Protein AF-A0AA96V4W9-F1 (afdb_monomer_lite)

Secondary structure (DSSP, 8-state):
--------------S----S-BHHHHHHHHHHHS-B-HHHHHHHHHHHHHHHHHHHSS-SSBS---EEETTEEE-HHHHHHHTT-SSSPBPPP------TTTHHHHHT-

Structure (mmCIF, N/CA/C/O backbone):
data_AF-A0AA96V4W9-F1
#
_entry.id   AF-A0AA96V4W9-F1
#
loop_
_atom_site.group_PDB
_atom_site.id
_atom_site.type_symbol
_atom_site.label_atom_id
_atom_site.label_alt_id
_atom_site.label_comp_id
_atom_site.label_asym_id
_atom_site.label_entity_id
_atom_site.label_seq_id
_atom_site.pdbx_PDB_ins_code
_atom_site.Cartn_x
_atom_site.Cartn_y
_atom_site.Cartn_z
_atom_site.occupancy
_atom_site.B_iso_or_equiv
_atom_site.auth_seq_id
_atom_site.auth_comp_id
_atom_site.auth_asym_id
_atom_site.auth_atom_id
_atom_site.pdbx_PDB_model_num
ATOM 1 N N . MET A 1 1 ? -44.339 0.289 22.670 1.00 44.81 1 MET A N 1
ATOM 2 C CA . MET A 1 1 ? -43.269 -0.710 22.492 1.00 44.81 1 MET A CA 1
ATOM 3 C C . MET A 1 1 ? -43.167 -0.957 20.997 1.00 44.81 1 MET A C 1
ATOM 5 O O . MET A 1 1 ? -43.937 -1.729 20.448 1.00 44.81 1 MET A O 1
ATOM 9 N N . SER A 1 2 ? -42.349 -0.156 20.329 1.00 33.12 2 SER A N 1
ATOM 10 C CA . SER A 1 2 ? -42.056 -0.257 18.898 1.00 33.12 2 SER A CA 1
ATOM 11 C C . SER A 1 2 ? -40.769 0.532 18.694 1.00 33.12 2 SER A C 1
ATOM 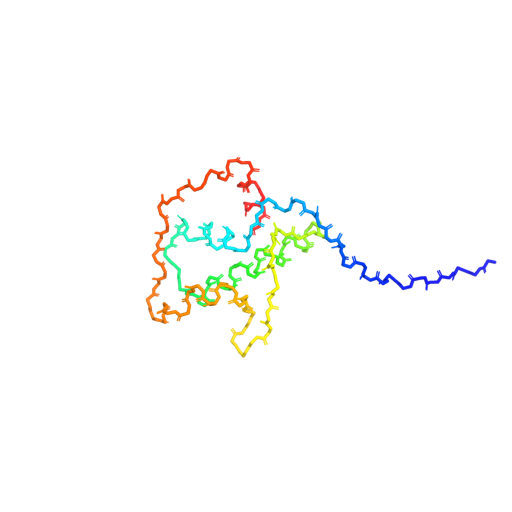13 O O . SER A 1 2 ? -40.780 1.763 18.704 1.00 33.12 2 SER A O 1
ATOM 15 N N . GLU A 1 3 ? -39.658 -0.196 18.684 1.00 33.56 3 GLU A N 1
ATOM 16 C CA . GLU A 1 3 ? -38.309 0.334 18.522 1.00 33.56 3 GLU A CA 1
ATOM 17 C C . GLU A 1 3 ? -38.114 0.833 17.088 1.00 33.56 3 GLU A C 1
ATOM 19 O O . GLU A 1 3 ? -38.431 0.147 16.117 1.00 33.56 3 GLU A O 1
ATOM 24 N N . ASN A 1 4 ? -37.596 2.056 16.978 1.00 30.22 4 ASN A N 1
ATOM 25 C CA . ASN A 1 4 ? -37.120 2.635 15.733 1.00 30.22 4 ASN A CA 1
ATOM 26 C C . ASN A 1 4 ? -35.791 1.971 15.366 1.00 30.22 4 ASN A C 1
ATOM 28 O O . ASN A 1 4 ? -34.798 2.125 16.076 1.00 30.22 4 ASN A O 1
ATOM 32 N N . ILE A 1 5 ? -35.762 1.265 14.238 1.00 35.38 5 ILE A N 1
ATOM 33 C CA . ILE A 1 5 ? -34.521 0.791 13.626 1.00 35.38 5 ILE A CA 1
ATOM 34 C C . ILE A 1 5 ? -33.853 2.005 12.976 1.00 35.38 5 ILE A C 1
ATOM 36 O O . ILE A 1 5 ? -34.168 2.389 11.849 1.00 35.38 5 ILE A O 1
ATOM 40 N N . GLN A 1 6 ? -32.940 2.634 13.712 1.00 39.41 6 GLN A N 1
ATOM 41 C CA . GLN A 1 6 ? -32.016 3.611 13.156 1.00 39.41 6 GLN A CA 1
ATOM 42 C C . GLN A 1 6 ? -30.980 2.830 12.335 1.00 39.41 6 GLN A C 1
ATOM 44 O O . GLN A 1 6 ? -30.071 2.211 12.885 1.00 39.41 6 GLN A O 1
ATOM 49 N N . LEU A 1 7 ? -31.136 2.825 11.010 1.00 37.72 7 LEU A N 1
ATOM 50 C CA . LEU A 1 7 ? -30.074 2.420 10.091 1.00 37.72 7 LEU A CA 1
ATOM 51 C C . LEU A 1 7 ? -28.834 3.254 10.427 1.00 37.72 7 LEU A C 1
ATOM 53 O O . LEU A 1 7 ? -28.892 4.485 10.384 1.00 37.72 7 LEU A O 1
ATOM 57 N N . ALA A 1 8 ? -27.747 2.582 10.805 1.00 38.41 8 ALA A N 1
ATOM 58 C CA . ALA A 1 8 ? -26.454 3.195 11.047 1.00 38.41 8 ALA A CA 1
ATOM 59 C C . ALA A 1 8 ? -25.998 3.896 9.761 1.00 38.41 8 ALA A C 1
ATOM 61 O O . ALA A 1 8 ? -25.429 3.289 8.855 1.00 38.41 8 ALA A O 1
ATOM 62 N N . SER A 1 9 ? -26.286 5.192 9.666 1.00 38.59 9 SER A N 1
ATOM 63 C CA . SER A 1 9 ? -25.584 6.086 8.769 1.00 38.59 9 SER A CA 1
ATOM 64 C C . SER A 1 9 ? -24.126 6.049 9.202 1.00 38.59 9 SER A C 1
ATOM 66 O O . SER A 1 9 ? -23.770 6.543 10.272 1.00 38.59 9 SER A O 1
ATOM 68 N N . GLY A 1 10 ? -23.299 5.383 8.395 1.00 39.84 10 GLY A N 1
ATOM 69 C CA . GLY A 1 10 ? -21.853 5.365 8.541 1.00 39.84 10 GLY A CA 1
ATOM 70 C C . GLY A 1 10 ? -21.344 6.797 8.594 1.00 39.84 10 GLY A C 1
ATOM 71 O O . GLY A 1 10 ? -21.136 7.443 7.568 1.00 39.84 10 GLY A O 1
ATOM 72 N N . LYS A 1 11 ? -21.171 7.311 9.810 1.00 37.62 11 LYS A N 1
ATOM 73 C CA . LYS A 1 11 ? -20.337 8.472 10.059 1.00 37.62 11 LYS A CA 1
ATOM 74 C C . LYS A 1 11 ? -18.915 8.010 9.780 1.00 37.62 11 LYS A C 1
ATOM 76 O O . LYS A 1 11 ? -18.276 7.421 10.643 1.00 37.62 11 LYS A O 1
ATOM 81 N N . MET A 1 12 ? -18.442 8.278 8.565 1.00 36.75 12 MET A N 1
ATOM 82 C CA . MET A 1 12 ? -17.015 8.464 8.319 1.00 36.75 12 MET A CA 1
ATOM 83 C C . MET A 1 12 ? -16.506 9.408 9.416 1.00 36.75 12 MET A C 1
ATOM 85 O O . MET A 1 12 ? -17.061 10.508 9.535 1.00 36.75 12 MET A O 1
ATOM 89 N N . PRO A 1 13 ? -15.551 8.995 10.266 1.00 40.75 13 PRO A N 1
ATOM 90 C CA . PRO A 1 13 ? -15.056 9.867 11.313 1.00 40.75 13 PRO A CA 1
ATOM 91 C C . PRO A 1 13 ? -14.491 11.132 10.664 1.00 40.75 13 PRO A C 1
ATOM 93 O O . PRO A 1 13 ? -13.529 11.092 9.899 1.00 40.75 13 PRO A O 1
ATOM 96 N N . SER A 1 14 ? -15.155 12.255 10.929 1.00 43.88 14 SER A N 1
ATOM 97 C CA . SER A 1 14 ? -14.737 13.574 10.483 1.00 43.88 14 SER A CA 1
ATOM 98 C C . SER A 1 14 ? -13.461 13.972 11.223 1.00 43.88 14 SER A C 1
ATOM 100 O O . SER A 1 14 ? -13.483 14.124 12.440 1.00 43.88 14 SER A O 1
ATOM 102 N N . GLU A 1 15 ? -12.396 14.107 10.435 1.00 54.41 15 GLU A N 1
ATOM 103 C CA . GLU A 1 15 ? -11.258 15.032 10.522 1.00 54.41 15 GLU A CA 1
ATOM 104 C C . GLU A 1 15 ? -10.558 15.236 11.883 1.00 54.41 15 GLU A C 1
ATOM 106 O O . GLU A 1 15 ? -11.123 15.737 12.848 1.00 54.41 15 GLU A O 1
ATOM 111 N N . SER A 1 16 ? -9.247 14.945 11.881 1.00 50.38 16 SER A N 1
ATOM 112 C CA . SER A 1 16 ? -8.248 15.044 12.967 1.00 50.38 16 SER A CA 1
ATOM 113 C C . SER A 1 16 ? -8.074 13.835 13.901 1.00 50.38 16 SER A C 1
ATOM 115 O O . SER A 1 16 ? -7.611 13.962 15.030 1.00 50.38 16 SER A O 1
ATOM 117 N N . GLY A 1 17 ? -8.301 12.618 13.400 1.00 50.84 17 GLY A N 1
ATOM 118 C CA . GLY A 1 17 ? -7.599 11.458 13.955 1.00 50.84 17 GLY A CA 1
ATOM 119 C C . GLY A 1 17 ? -6.090 11.620 13.733 1.00 50.84 17 GLY A C 1
ATOM 120 O O . GLY A 1 17 ? -5.640 11.761 12.592 1.00 50.84 17 GLY A O 1
ATOM 121 N N . ASN A 1 18 ? -5.288 11.626 14.796 1.00 62.25 18 ASN A N 1
ATOM 122 C CA . ASN A 1 18 ? -3.836 11.493 14.681 1.00 62.25 18 ASN A CA 1
ATOM 123 C C . ASN A 1 18 ? -3.513 10.068 14.221 1.00 62.25 18 ASN A C 1
ATOM 125 O O . ASN A 1 18 ? -3.137 9.224 15.027 1.00 62.25 18 ASN A O 1
ATOM 129 N N . PHE A 1 19 ? -3.689 9.763 12.935 1.00 68.31 19 PHE A N 1
ATOM 130 C CA . PHE A 1 19 ? -3.168 8.499 12.430 1.00 68.31 19 PHE A CA 1
ATOM 131 C C . PHE A 1 19 ? -1.646 8.582 12.441 1.00 68.31 19 PHE A C 1
ATOM 133 O O . PHE A 1 19 ? -1.059 9.530 11.904 1.00 68.31 19 PHE A O 1
ATOM 140 N N . GLN A 1 20 ? -1.049 7.568 13.045 1.00 80.56 20 GLN A N 1
ATOM 141 C CA . GLN A 1 20 ? 0.387 7.435 13.216 1.00 80.56 20 GLN A CA 1
ATOM 142 C C . GLN A 1 20 ? 1.096 7.043 11.911 1.00 80.56 20 GLN A C 1
ATOM 144 O O . GLN A 1 20 ? 2.266 7.372 11.740 1.00 80.56 20 GLN A O 1
ATOM 149 N N . PHE A 1 21 ? 0.381 6.399 10.982 1.00 88.00 21 PHE A N 1
ATOM 150 C CA . PHE A 1 21 ? 0.939 5.867 9.738 1.00 88.00 21 PHE A CA 1
ATOM 151 C C . PHE A 1 21 ? 0.209 6.378 8.505 1.00 88.00 21 PHE A C 1
ATOM 153 O O . PHE A 1 21 ? -1.002 6.616 8.517 1.00 88.00 21 PHE A O 1
ATOM 160 N N . ASP A 1 22 ? 0.957 6.495 7.418 1.00 93.81 22 ASP A N 1
ATOM 161 C CA . ASP A 1 22 ? 0.460 6.728 6.074 1.00 93.81 22 ASP A CA 1
ATOM 162 C C . ASP A 1 22 ? 0.523 5.447 5.228 1.00 93.81 22 ASP A C 1
ATOM 164 O O . ASP A 1 22 ? 1.346 4.567 5.477 1.00 93.81 22 ASP A O 1
ATOM 168 N N . ILE A 1 23 ? -0.298 5.343 4.181 1.00 96.06 23 ILE A N 1
ATOM 169 C CA . ILE A 1 23 ? -0.239 4.221 3.233 1.00 96.06 23 ILE A CA 1
ATOM 170 C C . ILE A 1 23 ? 1.166 3.988 2.646 1.00 96.06 23 ILE A C 1
ATOM 172 O O . ILE A 1 23 ? 1.545 2.855 2.340 1.00 96.06 23 ILE A O 1
ATOM 176 N N . LEU A 1 24 ? 1.976 5.044 2.511 1.00 95.44 24 LEU A N 1
ATOM 177 C CA . LEU A 1 24 ? 3.367 4.918 2.087 1.00 95.44 24 LEU A CA 1
ATOM 178 C C . LEU A 1 24 ? 4.263 4.285 3.154 1.00 95.44 24 LEU A C 1
ATOM 180 O O . LEU A 1 24 ? 5.210 3.606 2.778 1.00 95.44 24 LEU A O 1
ATOM 184 N N . ASP A 1 25 ? 3.963 4.446 4.442 1.00 94.12 25 ASP A N 1
ATOM 185 C CA . ASP A 1 25 ? 4.692 3.760 5.512 1.00 94.12 25 ASP A CA 1
ATOM 186 C C . ASP A 1 25 ? 4.395 2.257 5.497 1.00 94.12 25 ASP A C 1
ATOM 188 O O . ASP A 1 25 ? 5.310 1.453 5.652 1.00 94.12 25 ASP A O 1
ATOM 192 N N . VAL A 1 26 ? 3.148 1.869 5.203 1.00 94.25 26 VAL A N 1
ATOM 193 C CA . VAL A 1 26 ? 2.776 0.459 4.981 1.00 94.25 26 VAL A CA 1
ATOM 194 C C . VAL A 1 26 ? 3.546 -0.119 3.789 1.00 94.25 26 VAL A C 1
ATOM 196 O O . VAL A 1 26 ? 4.080 -1.226 3.852 1.00 94.25 26 VAL A O 1
ATOM 199 N N . ALA A 1 27 ? 3.639 0.635 2.691 1.00 95.94 27 ALA A N 1
ATOM 200 C CA . ALA A 1 27 ? 4.420 0.230 1.525 1.00 95.94 27 ALA A CA 1
AT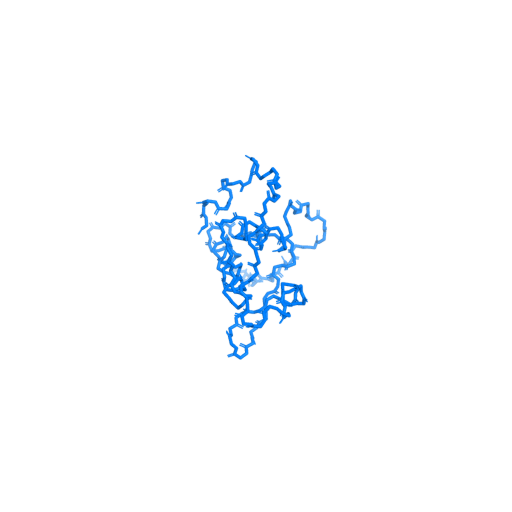OM 201 C C . ALA A 1 27 ? 5.921 0.107 1.847 1.00 95.94 27 ALA A C 1
ATOM 203 O O . ALA A 1 27 ? 6.556 -0.877 1.460 1.00 95.94 27 ALA A O 1
ATOM 204 N N . ASP A 1 28 ? 6.478 1.076 2.575 1.00 94.12 28 ASP A N 1
ATOM 205 C CA . ASP A 1 28 ? 7.875 1.070 3.003 1.00 94.12 28 ASP A CA 1
ATOM 206 C C . ASP A 1 28 ? 8.161 -0.120 3.941 1.00 94.12 28 ASP A C 1
ATOM 208 O O . ASP A 1 28 ? 9.229 -0.725 3.844 1.00 94.12 28 ASP A O 1
ATOM 212 N N . TRP A 1 29 ? 7.217 -0.517 4.805 1.00 92.81 29 TRP A N 1
ATOM 213 C CA . TRP A 1 29 ? 7.357 -1.693 5.673 1.00 92.81 29 TRP A CA 1
ATOM 214 C C . TRP A 1 29 ? 7.580 -2.975 4.860 1.00 92.81 29 TRP A C 1
ATOM 216 O O . TRP A 1 29 ? 8.555 -3.690 5.092 1.00 92.81 29 TRP A O 1
ATOM 226 N N . PHE A 1 30 ? 6.758 -3.226 3.835 1.00 94.00 30 PHE A N 1
ATOM 227 C CA . PHE A 1 30 ? 6.944 -4.382 2.948 1.00 94.00 30 PHE A CA 1
ATOM 228 C C . PHE A 1 30 ? 8.261 -4.307 2.164 1.00 94.00 30 PHE A C 1
ATOM 230 O O . PHE A 1 30 ? 8.969 -5.309 2.035 1.00 94.00 30 PHE A O 1
ATOM 237 N N . LEU A 1 31 ? 8.611 -3.121 1.660 1.00 94.38 31 LEU A N 1
ATOM 238 C CA . LEU A 1 31 ? 9.847 -2.908 0.906 1.00 94.38 31 LEU A CA 1
ATOM 239 C C . LEU A 1 31 ? 11.105 -3.017 1.770 1.00 94.38 31 LEU A C 1
ATOM 241 O O . LEU A 1 31 ? 12.165 -3.300 1.230 1.00 94.38 31 LEU A O 1
ATOM 245 N N . ASN A 1 32 ? 11.021 -2.840 3.088 1.00 92.38 32 ASN A N 1
ATOM 246 C CA . ASN A 1 32 ? 12.138 -3.110 3.994 1.00 92.38 32 ASN A CA 1
ATOM 247 C C . ASN A 1 32 ? 12.431 -4.613 4.131 1.00 92.38 32 ASN A C 1
ATOM 249 O O . ASN A 1 32 ? 13.557 -4.990 4.453 1.00 92.38 32 ASN A O 1
ATOM 253 N N . LYS A 1 33 ? 11.452 -5.492 3.873 1.00 90.19 33 LYS A N 1
ATOM 254 C CA . LYS A 1 33 ? 11.637 -6.947 4.005 1.00 90.19 33 LYS A CA 1
ATOM 255 C C . LYS A 1 33 ? 12.291 -7.565 2.763 1.00 90.19 33 LYS A C 1
ATOM 257 O O . LYS A 1 33 ? 13.122 -8.458 2.902 1.00 90.19 33 LYS A O 1
ATOM 262 N N . CYS A 1 34 ? 11.936 -7.114 1.555 1.00 92.00 34 CYS A N 1
ATOM 263 C CA . CYS A 1 34 ? 12.553 -7.574 0.302 1.00 92.00 34 CYS A CA 1
ATOM 264 C C . CYS A 1 34 ? 12.207 -6.660 -0.895 1.00 92.00 34 CYS A C 1
ATOM 266 O O . CYS 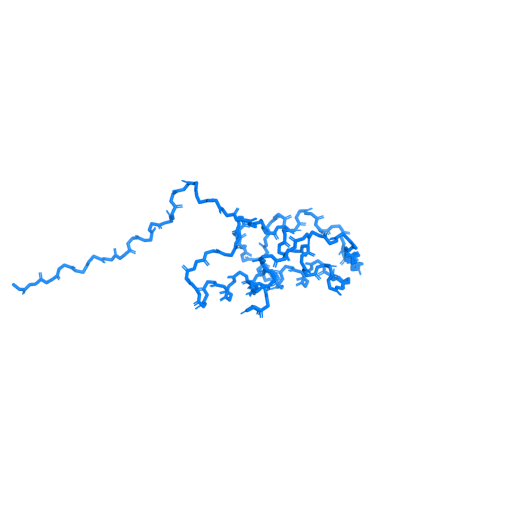A 1 34 ? 11.271 -5.863 -0.805 1.00 92.00 34 CYS A O 1
ATOM 268 N N . PRO A 1 35 ? 12.896 -6.794 -2.047 1.00 95.81 35 PRO A N 1
ATOM 269 C CA . PRO A 1 35 ? 12.479 -6.148 -3.291 1.00 95.81 35 PRO A CA 1
ATOM 270 C C . PRO A 1 35 ? 11.139 -6.700 -3.809 1.00 95.81 35 PRO A C 1
ATOM 272 O O . PRO A 1 35 ? 10.970 -7.914 -3.952 1.00 95.81 35 PRO A O 1
ATOM 275 N N . ILE A 1 36 ? 10.186 -5.824 -4.148 1.00 96.12 36 ILE A N 1
ATOM 276 C CA . ILE A 1 36 ? 8.810 -6.214 -4.518 1.00 96.12 36 ILE A CA 1
ATOM 277 C C . ILE A 1 36 ? 8.375 -5.530 -5.820 1.00 96.12 36 ILE A C 1
ATOM 279 O O . ILE A 1 36 ? 8.598 -4.343 -6.031 1.00 96.12 36 ILE A O 1
ATOM 283 N N . GLN A 1 37 ? 7.701 -6.261 -6.715 1.00 95.81 37 GLN A N 1
ATOM 284 C CA . GLN A 1 37 ? 7.078 -5.666 -7.908 1.00 95.81 37 GLN A CA 1
ATOM 285 C C . GLN A 1 37 ? 5.901 -4.757 -7.534 1.00 95.81 37 GLN A C 1
ATOM 287 O O . GLN A 1 37 ? 5.063 -5.135 -6.716 1.00 95.81 37 GLN A O 1
ATOM 292 N N . HIS A 1 38 ? 5.746 -3.619 -8.214 1.00 94.31 38 HIS A N 1
ATOM 293 C CA . HIS A 1 38 ? 4.740 -2.614 -7.847 1.00 94.31 38 HIS A CA 1
ATOM 294 C C . HIS A 1 38 ? 3.294 -3.159 -7.775 1.00 94.31 38 HIS A C 1
ATOM 296 O O . HIS A 1 38 ? 2.547 -2.806 -6.866 1.00 94.31 38 HIS A O 1
ATOM 302 N N . LYS A 1 39 ? 2.895 -4.080 -8.670 1.00 95.19 39 LYS A N 1
ATOM 303 C CA . LYS A 1 39 ? 1.561 -4.721 -8.628 1.00 95.19 39 LYS A CA 1
ATOM 304 C C . LYS A 1 39 ? 1.378 -5.640 -7.419 1.00 95.19 39 LYS A C 1
ATOM 306 O O . LYS A 1 39 ? 0.265 -5.780 -6.925 1.00 95.19 39 LYS A O 1
ATOM 311 N N . ARG A 1 40 ? 2.449 -6.297 -6.960 1.00 96.06 40 ARG A N 1
ATOM 312 C CA . ARG A 1 40 ? 2.424 -7.128 -5.746 1.00 96.06 40 ARG A CA 1
ATOM 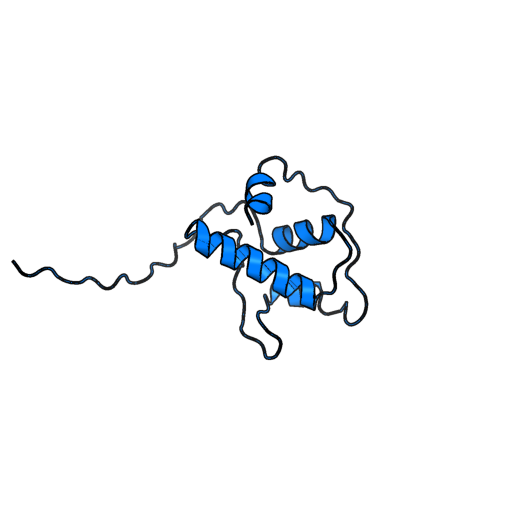313 C C . ARG A 1 40 ? 2.342 -6.249 -4.504 1.00 96.06 40 ARG A C 1
ATOM 315 O O . ARG A 1 40 ? 1.543 -6.553 -3.629 1.00 96.06 40 ARG A O 1
ATOM 322 N N . LEU A 1 41 ? 3.089 -5.143 -4.479 1.00 97.38 41 LEU A N 1
ATOM 323 C CA . LEU A 1 41 ? 3.053 -4.167 -3.388 1.00 97.38 41 LEU A CA 1
ATOM 324 C C . LEU A 1 41 ? 1.635 -3.617 -3.167 1.00 97.38 41 LEU A C 1
ATOM 326 O O . LEU A 1 41 ? 1.164 -3.602 -2.040 1.00 97.38 41 LEU A O 1
ATOM 330 N N . GLN A 1 42 ? 0.917 -3.280 -4.246 1.00 97.88 42 GLN A N 1
ATOM 331 C CA . GLN A 1 42 ? -0.493 -2.860 -4.178 1.00 97.88 42 GLN A CA 1
ATOM 332 C C . GLN A 1 42 ? -1.384 -3.874 -3.449 1.00 97.88 42 GLN A C 1
ATOM 334 O O . GLN A 1 42 ? -2.153 -3.506 -2.566 1.00 97.88 42 GLN A O 1
ATOM 339 N N . LYS A 1 43 ? -1.258 -5.161 -3.792 1.00 97.62 43 LYS A N 1
ATOM 340 C CA . LYS A 1 43 ? -2.063 -6.231 -3.184 1.00 97.62 43 LYS A CA 1
ATOM 341 C C . LYS A 1 43 ? -1.696 -6.460 -1.720 1.00 97.62 43 LYS A C 1
ATOM 343 O O . LYS A 1 43 ? -2.586 -6.676 -0.910 1.00 97.62 43 LYS A O 1
ATOM 348 N N . LEU A 1 44 ? -0.408 -6.395 -1.387 1.00 97.62 44 LEU A N 1
ATOM 349 C CA . LEU A 1 44 ? 0.069 -6.534 -0.010 1.00 97.62 44 LEU A CA 1
ATOM 350 C C . LEU A 1 44 ? -0.464 -5.409 0.883 1.00 97.62 44 LEU A C 1
ATOM 352 O O . LEU A 1 44 ? -1.054 -5.691 1.921 1.00 97.62 44 LEU A O 1
ATOM 356 N N . CYS A 1 45 ? -0.354 -4.151 0.447 1.00 97.44 45 CYS A N 1
ATOM 357 C CA . CYS A 1 45 ? -0.912 -3.022 1.191 1.00 97.44 45 CYS A CA 1
ATOM 358 C C . CYS A 1 45 ? -2.442 -3.108 1.305 1.00 97.44 45 CYS A C 1
ATOM 360 O O . CYS A 1 45 ? -2.982 -2.816 2.367 1.00 97.44 45 CYS A O 1
ATOM 362 N N . TYR A 1 46 ? -3.137 -3.547 0.248 1.00 98.06 46 TYR A N 1
ATOM 363 C CA . TYR A 1 46 ? -4.587 -3.760 0.295 1.00 98.06 46 TYR A CA 1
ATOM 364 C C . TYR A 1 46 ? -4.978 -4.792 1.354 1.00 98.06 46 TYR A C 1
ATOM 366 O O . TYR A 1 46 ? -5.881 -4.534 2.145 1.00 98.06 46 TYR A O 1
ATOM 374 N N . TYR A 1 47 ? -4.299 -5.943 1.390 1.00 97.25 47 TYR A N 1
ATOM 375 C CA . TYR A 1 47 ? -4.590 -6.969 2.387 1.00 97.25 47 TYR A CA 1
ATOM 376 C C . TYR A 1 47 ? -4.272 -6.498 3.802 1.00 97.25 47 TYR A C 1
ATOM 378 O O . TYR A 1 47 ? -5.086 -6.742 4.682 1.00 97.25 47 TYR A O 1
ATOM 386 N N . ALA A 1 48 ? -3.175 -5.765 4.011 1.00 95.94 48 ALA A N 1
ATOM 387 C CA . ALA A 1 48 ? -2.857 -5.213 5.325 1.00 95.94 48 ALA A CA 1
ATOM 388 C C . ALA A 1 48 ? -3.978 -4.290 5.846 1.00 95.94 48 ALA A C 1
ATOM 390 O O . ALA A 1 48 ? -4.460 -4.444 6.966 1.00 95.94 48 ALA A O 1
ATOM 391 N N . VAL A 1 49 ? -4.458 -3.373 5.000 1.00 95.44 49 VAL A N 1
ATOM 392 C CA . VAL A 1 49 ? -5.572 -2.475 5.340 1.00 95.44 49 VAL A CA 1
ATOM 393 C C . VAL A 1 49 ? -6.867 -3.260 5.573 1.00 95.44 49 VAL A C 1
ATOM 395 O O . VAL A 1 49 ? -7.514 -3.092 6.604 1.00 95.44 49 VAL A O 1
ATOM 398 N N . ALA A 1 50 ? -7.242 -4.145 4.645 1.00 95.88 50 ALA A N 1
ATOM 399 C CA . ALA A 1 50 ? -8.488 -4.907 4.727 1.00 95.88 50 ALA A CA 1
ATOM 400 C C . ALA A 1 50 ? -8.539 -5.817 5.962 1.00 95.88 50 ALA A C 1
ATOM 402 O O . ALA A 1 50 ? -9.585 -5.953 6.593 1.00 95.88 50 ALA A O 1
ATOM 403 N N . TRP A 1 51 ? -7.413 -6.429 6.318 1.00 95.19 51 TRP A N 1
ATOM 404 C CA . TRP A 1 51 ? -7.310 -7.320 7.465 1.00 95.19 51 TRP A CA 1
ATOM 405 C C . TRP A 1 51 ? -7.355 -6.554 8.789 1.00 95.19 51 TRP A C 1
ATOM 407 O O . TRP A 1 51 ? -8.025 -6.989 9.722 1.00 95.19 51 TRP A O 1
ATOM 417 N N . HIS A 1 52 ? -6.734 -5.373 8.855 1.00 93.62 52 HIS A N 1
ATOM 418 C CA . HIS A 1 52 ? -6.858 -4.490 10.014 1.00 93.62 52 HIS A CA 1
ATOM 419 C C . HIS A 1 52 ? -8.313 -4.051 10.235 1.00 93.62 52 HIS A C 1
ATOM 421 O O . HIS A 1 52 ? -8.815 -4.139 11.354 1.00 93.62 52 HIS A O 1
ATOM 427 N N . TYR A 1 53 ? -9.031 -3.682 9.168 1.00 92.94 53 TYR A N 1
ATOM 428 C CA . TYR A 1 53 ? -10.473 -3.433 9.249 1.00 92.94 53 TYR A CA 1
ATOM 429 C C . TYR A 1 53 ? -11.250 -4.667 9.717 1.00 92.94 53 TYR A C 1
ATOM 431 O O . TYR A 1 53 ? -12.089 -4.559 10.605 1.00 92.94 53 TYR A O 1
ATOM 439 N N . ALA A 1 54 ? -10.962 -5.847 9.162 1.00 94.44 54 ALA A N 1
ATOM 440 C CA . ALA A 1 54 ? -11.676 -7.073 9.511 1.00 94.44 54 ALA A CA 1
ATOM 441 C C . ALA A 1 54 ? -11.491 -7.485 10.983 1.00 94.44 54 ALA A C 1
ATOM 443 O O . ALA A 1 54 ? -12.414 -8.038 11.579 1.00 94.44 54 ALA A O 1
ATOM 444 N N . LEU A 1 55 ? -10.311 -7.240 11.563 1.00 92.44 55 LEU A N 1
ATOM 445 C CA . LEU A 1 55 ? -9.997 -7.624 12.940 1.00 92.44 55 LEU A CA 1
ATOM 446 C C . LEU A 1 55 ? -10.326 -6.549 13.979 1.00 92.44 55 LEU A C 1
ATOM 448 O O . LEU A 1 55 ? -10.674 -6.891 15.108 1.00 92.44 55 LEU A O 1
ATOM 452 N N . LEU A 1 56 ? -10.149 -5.272 13.634 1.00 89.94 56 LEU A N 1
ATOM 453 C CA . LEU A 1 56 ? -10.134 -4.165 14.596 1.00 89.94 56 LEU A CA 1
ATOM 454 C C . LEU A 1 56 ? -11.170 -3.078 14.294 1.00 89.94 56 LEU A C 1
ATOM 456 O O . LEU A 1 56 ? -11.242 -2.112 15.050 1.00 89.94 56 LEU A O 1
ATOM 460 N N . ASP A 1 57 ? -11.929 -3.206 13.199 1.00 91.06 57 ASP A N 1
ATOM 461 C CA . ASP A 1 57 ? -12.970 -2.266 12.747 1.00 91.06 57 ASP A CA 1
ATOM 462 C C . ASP A 1 57 ? -12.508 -0.796 12.710 1.00 91.06 57 ASP A C 1
ATOM 464 O O . ASP A 1 57 ? -13.259 0.153 12.931 1.00 91.06 57 ASP A O 1
ATOM 468 N N . THR A 1 58 ? -11.213 -0.597 12.463 1.00 89.75 58 THR A N 1
ATOM 469 C CA . THR A 1 58 ? -10.552 0.708 12.473 1.00 89.75 58 THR A CA 1
ATOM 470 C C . THR A 1 58 ? -9.556 0.804 11.320 1.00 89.75 58 THR A C 1
ATOM 472 O O . THR A 1 58 ? -9.051 -0.219 10.851 1.00 89.75 58 THR A O 1
ATOM 475 N N . PRO A 1 59 ? -9.263 2.019 10.832 1.00 90.19 59 PRO A N 1
ATOM 476 C CA . PRO A 1 59 ? -8.280 2.211 9.774 1.00 90.19 59 PRO A CA 1
ATOM 477 C C . PRO A 1 59 ? -6.851 1.978 10.281 1.00 90.19 59 PRO A C 1
ATOM 479 O O . PRO A 1 59 ? -6.481 2.447 11.357 1.00 90.19 59 PRO A O 1
ATOM 482 N N . LEU A 1 60 ? -6.032 1.304 9.471 1.00 90.94 60 LEU A N 1
ATOM 483 C CA . LEU A 1 60 ? -4.611 1.067 9.762 1.00 90.94 60 LEU A CA 1
ATOM 484 C C . LEU A 1 60 ? -3.761 2.336 9.581 1.00 90.94 60 LEU A C 1
ATOM 486 O O . LEU A 1 60 ? -2.837 2.606 10.347 1.00 90.94 60 LEU A O 1
ATOM 490 N N . CYS A 1 61 ? -4.040 3.104 8.529 1.00 92.81 61 CYS A N 1
ATOM 491 C CA . CYS A 1 61 ? -3.230 4.243 8.107 1.00 92.81 61 CYS A CA 1
ATOM 492 C C . CYS A 1 61 ? -4.085 5.312 7.415 1.00 92.81 61 CYS A C 1
ATOM 494 O O . CYS A 1 61 ? -5.219 5.055 7.022 1.00 92.81 61 CYS A O 1
ATOM 496 N N . LYS A 1 62 ? -3.530 6.513 7.218 1.00 94.75 62 LYS A N 1
ATOM 497 C CA . LYS A 1 62 ? -4.146 7.534 6.352 1.00 94.75 62 LYS A CA 1
ATOM 498 C C . LYS A 1 62 ? -4.073 7.111 4.892 1.00 94.75 62 LYS A C 1
ATOM 500 O O . LYS A 1 62 ? -3.119 6.448 4.477 1.00 94.75 62 LYS A O 1
ATOM 505 N N . ARG A 1 63 ? -4.998 7.663 4.104 1.00 95.50 63 ARG A N 1
ATOM 506 C CA . ARG A 1 63 ? -5.020 7.563 2.640 1.00 95.50 63 ARG A CA 1
ATOM 507 C C . ARG A 1 63 ? -5.080 6.113 2.159 1.00 95.50 63 ARG A C 1
ATOM 509 O O . ARG A 1 63 ? -4.382 5.719 1.221 1.00 95.50 63 ARG A O 1
ATOM 516 N N . ASP A 1 64 ? -5.864 5.309 2.863 1.00 95.50 64 ASP A N 1
ATOM 517 C CA . ASP A 1 64 ? -6.050 3.882 2.640 1.00 95.50 64 ASP A CA 1
ATOM 518 C C . ASP A 1 64 ? -7.133 3.587 1.587 1.00 95.50 64 ASP A C 1
ATOM 520 O O . ASP A 1 64 ? -7.595 2.456 1.453 1.00 95.50 64 ASP A O 1
ATOM 524 N N . GLU A 1 65 ? -7.505 4.576 0.768 1.00 97.25 65 GLU A N 1
ATOM 525 C CA . GLU A 1 65 ? -8.531 4.410 -0.252 1.00 97.25 65 GLU A CA 1
ATOM 526 C C . GLU A 1 65 ? -7.994 3.607 -1.449 1.00 97.25 65 GLU A C 1
ATOM 528 O O . GLU A 1 65 ? -7.183 4.078 -2.257 1.00 97.25 65 GLU A O 1
ATOM 533 N N . PHE A 1 66 ? -8.474 2.370 -1.593 1.00 98.12 66 PHE A N 1
ATOM 534 C CA . PHE A 1 66 ? -8.206 1.526 -2.757 1.00 98.12 66 PHE A CA 1
ATOM 535 C C . PHE A 1 66 ? -9.329 1.624 -3.790 1.00 98.12 66 PHE A C 1
ATOM 537 O O . PHE A 1 66 ? -10.515 1.577 -3.471 1.00 98.12 66 PHE A O 1
ATOM 544 N N . GLN A 1 67 ? -8.944 1.701 -5.061 1.00 98.31 67 GLN A N 1
ATOM 545 C CA . GLN A 1 67 ? -9.851 1.709 -6.204 1.00 98.31 67 GLN A CA 1
ATOM 546 C C . GLN A 1 67 ? -9.900 0.330 -6.866 1.00 98.31 67 GLN A C 1
ATOM 548 O O . GLN A 1 67 ? -8.876 -0.339 -7.008 1.00 98.31 67 GLN A O 1
ATOM 553 N N . ALA A 1 68 ? -11.081 -0.079 -7.329 1.00 97.69 68 ALA A N 1
ATOM 554 C CA . ALA A 1 68 ? -11.266 -1.320 -8.074 1.00 97.69 68 ALA A CA 1
ATOM 555 C C . ALA A 1 68 ? -10.865 -1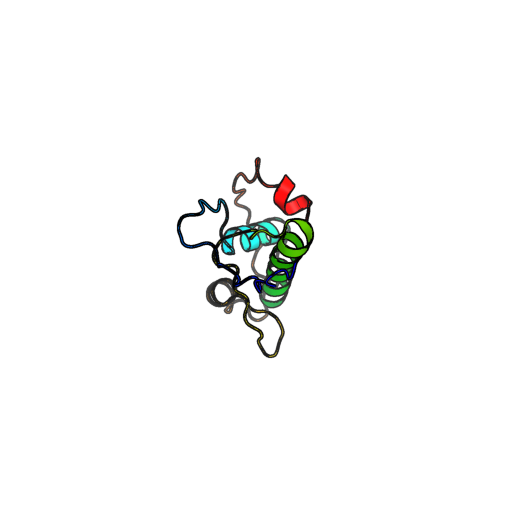.131 -9.547 1.00 97.69 68 ALA A C 1
ATOM 557 O O . ALA A 1 68 ? -11.668 -0.707 -10.376 1.00 97.69 68 ALA A O 1
ATOM 558 N N . TRP A 1 69 ? -9.603 -1.407 -9.878 1.00 97.50 69 TRP A N 1
ATOM 559 C CA . TRP A 1 69 ? -9.114 -1.363 -11.258 1.00 97.50 69 TRP A CA 1
ATOM 560 C C . TRP A 1 69 ? -9.199 -2.746 -11.912 1.00 97.50 69 TRP A C 1
ATOM 562 O O . TRP A 1 69 ? -9.341 -3.769 -11.243 1.00 97.50 69 TRP A O 1
ATOM 572 N N . VAL A 1 70 ? -9.035 -2.797 -13.238 1.00 96.69 70 VAL A N 1
ATOM 573 C CA . VAL A 1 70 ? -9.118 -4.038 -14.039 1.00 96.69 70 VAL A CA 1
ATOM 574 C C . VAL A 1 70 ? -8.177 -5.159 -13.563 1.00 96.69 70 VAL A C 1
ATOM 576 O O . VAL A 1 70 ? -8.447 -6.336 -13.781 1.00 96.69 70 VAL A O 1
ATOM 579 N N . HIS A 1 71 ? -7.073 -4.816 -12.894 1.00 92.06 71 HIS A N 1
ATOM 580 C CA . HIS A 1 71 ? -6.078 -5.773 -12.393 1.00 92.06 71 HIS A CA 1
ATOM 581 C C . HIS A 1 71 ? -6.105 -5.963 -10.868 1.00 92.06 71 HIS A C 1
ATOM 583 O O . HIS A 1 71 ? -5.165 -6.534 -10.305 1.00 92.06 71 HIS A O 1
ATOM 589 N N . GLY A 1 72 ? -7.171 -5.507 -10.209 1.00 95.56 72 GLY A N 1
ATOM 590 C CA . GLY A 1 72 ? -7.367 -5.614 -8.767 1.00 95.56 72 GLY A CA 1
ATOM 591 C C . GLY A 1 72 ? -7.333 -4.263 -8.047 1.00 95.56 72 GLY A C 1
ATOM 592 O O . GLY A 1 72 ? -7.380 -3.213 -8.695 1.00 95.56 72 GLY A O 1
ATOM 593 N N . PRO A 1 73 ? -7.273 -4.284 -6.706 1.00 98.00 73 PRO A N 1
ATOM 594 C CA . PRO A 1 73 ? -7.282 -3.075 -5.897 1.00 98.00 73 PRO A CA 1
ATOM 595 C C . PRO A 1 73 ? -5.999 -2.270 -6.112 1.00 98.00 73 PRO A C 1
ATOM 597 O O . PRO A 1 73 ? -4.893 -2.815 -6.102 1.00 98.00 73 PRO A O 1
ATOM 600 N N . VAL A 1 74 ? -6.153 -0.963 -6.307 1.00 98.44 74 VAL A N 1
ATOM 601 C CA . VAL A 1 74 ? -5.046 -0.030 -6.521 1.00 98.44 74 VAL A CA 1
ATOM 602 C C . VAL A 1 74 ? -5.241 1.196 -5.646 1.00 98.44 74 VAL A C 1
ATOM 604 O O . VAL A 1 74 ? -6.219 1.921 -5.800 1.00 98.44 74 VAL A O 1
ATOM 607 N N . ASN A 1 75 ? -4.276 1.465 -4.772 1.00 98.50 75 ASN A N 1
ATOM 608 C CA . ASN A 1 75 ? -4.151 2.763 -4.134 1.00 98.50 75 ASN A CA 1
ATOM 609 C C . ASN A 1 75 ? -3.434 3.727 -5.107 1.00 98.50 75 ASN A C 1
ATOM 611 O O . ASN A 1 75 ? -2.295 3.443 -5.521 1.00 98.50 75 ASN A O 1
ATOM 615 N N . PRO A 1 76 ? -4.059 4.855 -5.501 1.00 98.12 76 PRO A N 1
ATOM 616 C CA . PRO A 1 76 ? -3.491 5.781 -6.482 1.00 98.12 76 PRO A CA 1
ATOM 617 C C . PRO A 1 76 ? -2.155 6.400 -6.061 1.00 98.12 76 PRO A C 1
ATOM 619 O O . PRO A 1 76 ? -1.329 6.691 -6.925 1.00 98.12 76 PRO A O 1
ATOM 622 N N . ILE A 1 77 ? -1.914 6.572 -4.759 1.00 98.19 77 ILE A N 1
ATOM 623 C CA . ILE A 1 77 ? -0.686 7.179 -4.228 1.00 98.19 77 ILE A CA 1
ATOM 624 C C . ILE A 1 77 ? 0.478 6.197 -4.362 1.00 98.19 77 ILE A C 1
ATOM 626 O O . ILE A 1 77 ? 1.522 6.555 -4.913 1.00 98.19 77 ILE A O 1
ATOM 630 N N . ILE A 1 78 ? 0.277 4.934 -3.963 1.00 97.81 78 ILE A N 1
ATOM 631 C CA . ILE A 1 78 ? 1.256 3.861 -4.207 1.00 97.81 78 ILE A CA 1
ATOM 632 C C . ILE A 1 78 ? 1.521 3.734 -5.716 1.00 97.81 78 ILE A C 1
ATOM 634 O O . ILE A 1 78 ? 2.671 3.630 -6.147 1.00 97.81 78 ILE A O 1
ATOM 638 N N . TYR A 1 79 ? 0.470 3.770 -6.545 1.00 97.62 79 TYR A N 1
ATOM 639 C CA . TYR A 1 79 ? 0.616 3.649 -7.995 1.00 97.62 79 TYR A CA 1
ATOM 640 C C . TYR A 1 79 ? 1.435 4.806 -8.565 1.00 97.62 79 TYR A C 1
ATOM 642 O O . TYR A 1 79 ? 2.398 4.568 -9.287 1.00 97.62 79 TYR A O 1
ATOM 650 N N . ALA A 1 80 ? 1.109 6.048 -8.211 1.00 97.62 80 ALA A N 1
ATOM 651 C CA . ALA A 1 80 ? 1.840 7.220 -8.672 1.00 97.62 80 ALA A CA 1
ATOM 652 C C . ALA A 1 80 ? 3.329 7.156 -8.300 1.00 97.62 80 ALA A C 1
ATOM 654 O O . ALA A 1 80 ? 4.166 7.463 -9.150 1.00 97.62 80 ALA A O 1
ATOM 655 N N . LYS A 1 81 ? 3.655 6.697 -7.080 1.00 97.00 81 LYS A N 1
ATOM 656 C CA . LYS A 1 81 ? 5.038 6.561 -6.591 1.00 97.00 81 LYS A CA 1
ATOM 657 C C . LYS A 1 81 ? 5.824 5.481 -7.343 1.00 97.00 81 LYS A C 1
ATOM 659 O O . LYS A 1 81 ? 6.991 5.695 -7.661 1.00 97.00 81 LYS A O 1
ATOM 664 N N . TYR A 1 82 ? 5.201 4.34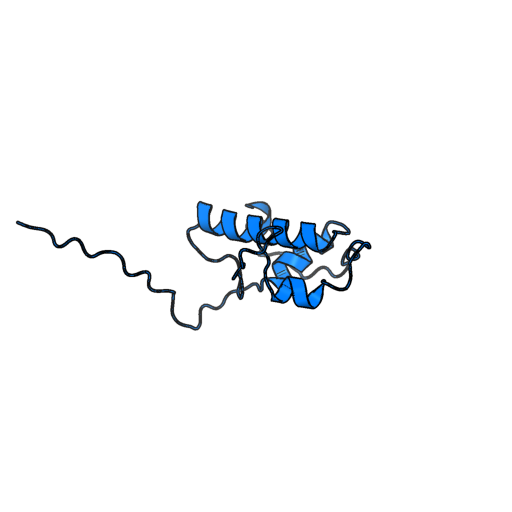1 -7.660 1.00 96.62 82 TYR A N 1
ATOM 665 C CA . TYR A 1 82 ? 5.928 3.157 -8.138 1.00 96.62 82 TYR A CA 1
ATOM 666 C C . TYR A 1 82 ? 5.577 2.666 -9.553 1.00 96.62 82 TYR A C 1
ATOM 668 O O . TYR A 1 82 ? 6.159 1.683 -10.006 1.00 96.62 82 TYR A O 1
ATOM 676 N N . LYS A 1 83 ? 4.682 3.323 -10.301 1.00 94.44 83 LYS A N 1
ATOM 677 C CA . LYS A 1 83 ? 4.261 2.891 -11.657 1.00 94.44 83 LYS A CA 1
ATOM 678 C C . LYS A 1 83 ? 5.400 2.734 -12.669 1.00 94.44 83 LYS A C 1
ATOM 680 O O . LYS A 1 83 ? 5.260 1.974 -13.620 1.00 94.44 83 LYS A O 1
ATOM 685 N N . ASN A 1 84 ? 6.519 3.432 -12.470 1.00 95.56 84 ASN A N 1
ATOM 686 C CA . ASN A 1 84 ? 7.674 3.367 -13.370 1.00 95.56 84 ASN A CA 1
ATOM 687 C C . ASN A 1 84 ? 8.496 2.073 -13.192 1.00 95.56 84 ASN A C 1
ATOM 689 O O . ASN A 1 84 ? 9.314 1.744 -14.047 1.00 95.56 84 ASN A O 1
ATOM 693 N N . TYR A 1 85 ? 8.246 1.298 -12.131 1.00 93.12 85 TYR A N 1
ATOM 694 C CA . TYR A 1 85 ? 8.838 -0.022 -11.892 1.00 93.12 85 TYR A CA 1
ATOM 695 C C . TYR A 1 85 ? 8.063 -1.117 -12.645 1.00 93.12 85 TYR A C 1
ATOM 697 O O . TYR A 1 85 ? 7.503 -2.028 -12.042 1.00 93.12 85 TYR A O 1
ATOM 705 N N . VAL A 1 86 ? 7.983 -0.994 -13.976 1.00 85.12 86 VAL A N 1
ATOM 706 C CA . VAL A 1 86 ? 7.084 -1.803 -14.825 1.00 85.12 86 VAL A CA 1
ATOM 707 C C . VAL A 1 86 ? 7.443 -3.294 -14.794 1.00 85.12 86 VAL A C 1
ATOM 709 O O . VAL A 1 86 ? 6.582 -4.135 -14.541 1.00 85.12 86 VAL A O 1
ATOM 712 N N . TRP A 1 87 ? 8.718 -3.615 -15.028 1.00 86.75 87 TRP A N 1
ATOM 713 C CA . TRP A 1 87 ? 9.238 -4.993 -15.073 1.00 86.75 87 TRP A CA 1
ATOM 714 C C . TRP A 1 87 ? 10.324 -5.262 -14.032 1.00 86.75 87 TRP A C 1
ATOM 716 O O . TRP A 1 87 ? 10.712 -6.408 -13.812 1.00 86.75 87 TRP A O 1
ATOM 726 N N . THR A 1 88 ? 10.791 -4.209 -13.370 1.00 92.88 88 THR A N 1
ATOM 727 C CA . THR A 1 88 ? 11.847 -4.280 -12.366 1.00 92.88 88 THR A CA 1
ATOM 728 C C . THR A 1 88 ? 11.214 -4.214 -10.982 1.00 92.88 88 THR A C 1
ATOM 730 O O . THR A 1 88 ? 10.364 -3.352 -10.759 1.00 92.88 88 THR A O 1
ATOM 733 N N . PRO A 1 89 ? 11.593 -5.089 -10.035 1.00 94.06 89 PRO A N 1
ATOM 734 C CA . PRO A 1 89 ? 11.191 -4.934 -8.644 1.00 94.06 89 PRO A CA 1
ATOM 735 C C . PRO A 1 89 ? 11.607 -3.564 -8.100 1.00 94.06 89 PRO A C 1
ATOM 737 O O . PRO A 1 89 ? 12.672 -3.049 -8.439 1.00 94.06 89 PRO A O 1
ATOM 740 N N . ILE A 1 90 ? 10.775 -2.992 -7.234 1.00 95.12 90 ILE A N 1
ATOM 741 C CA . ILE A 1 90 ? 11.162 -1.842 -6.423 1.00 95.12 90 ILE A CA 1
ATOM 742 C C . ILE A 1 90 ? 12.269 -2.334 -5.478 1.00 95.12 90 ILE A C 1
ATOM 744 O O . ILE A 1 90 ? 12.066 -3.370 -4.832 1.00 95.12 90 ILE A O 1
ATOM 748 N N . PRO A 1 91 ? 13.431 -1.659 -5.416 1.00 92.06 91 PRO A N 1
ATOM 749 C CA . PRO A 1 91 ? 14.524 -2.050 -4.538 1.00 92.06 91 PRO A CA 1
ATOM 750 C C . PRO A 1 91 ? 14.081 -2.144 -3.081 1.00 92.06 91 PRO A C 1
ATOM 752 O O . PRO A 1 91 ? 13.203 -1.399 -2.640 1.00 92.06 91 PRO A O 1
ATOM 755 N N . GLN A 1 92 ? 14.723 -3.046 -2.342 1.00 90.00 92 GLN A N 1
ATOM 756 C CA . GLN A 1 92 ? 14.562 -3.106 -0.897 1.00 90.00 92 GLN A CA 1
ATOM 757 C C . GLN A 1 92 ? 15.007 -1.775 -0.285 1.00 90.00 92 GLN A C 1
ATOM 759 O O . GLN A 1 92 ? 16.053 -1.237 -0.660 1.00 90.00 92 GLN A O 1
ATOM 764 N N . LEU A 1 93 ? 14.218 -1.248 0.646 1.00 84.00 93 LEU A N 1
ATOM 765 C CA . LEU A 1 93 ? 14.627 -0.098 1.442 1.00 84.00 93 LEU A CA 1
ATOM 766 C C . LEU A 1 93 ? 15.563 -0.585 2.552 1.00 84.00 93 LEU A C 1
ATOM 768 O O . LEU A 1 93 ? 15.315 -1.610 3.179 1.00 84.00 93 LEU A O 1
ATOM 772 N N . PHE A 1 94 ? 16.660 0.138 2.768 1.00 74.06 94 PHE A N 1
ATOM 773 C CA . PHE A 1 94 ? 17.589 -0.121 3.876 1.00 74.06 94 PHE A CA 1
ATOM 774 C C . PHE A 1 94 ? 17.404 0.872 5.030 1.00 74.06 94 PHE A C 1
ATOM 776 O O . PHE A 1 94 ? 18.037 0.740 6.077 1.00 74.06 94 PHE A O 1
ATOM 783 N N . GLU A 1 95 ? 16.533 1.867 4.851 1.00 68.12 95 GLU A N 1
ATOM 784 C CA . GLU A 1 95 ? 16.196 2.821 5.896 1.00 68.12 95 GLU A CA 1
ATOM 785 C C . GLU A 1 95 ? 15.209 2.185 6.874 1.00 68.12 95 GLU A C 1
ATOM 787 O O . GLU A 1 95 ? 13.998 2.137 6.644 1.00 68.12 95 GLU A O 1
ATOM 792 N N . LYS A 1 96 ? 15.739 1.734 8.014 1.00 58.31 96 LYS A N 1
ATOM 793 C CA . LYS A 1 96 ? 14.920 1.446 9.188 1.00 58.31 96 LYS A CA 1
ATOM 794 C C . LYS A 1 96 ? 14.297 2.751 9.682 1.00 58.31 96 LYS A C 1
ATOM 796 O O . LYS A 1 96 ? 14.896 3.470 10.479 1.00 58.31 96 LYS A O 1
ATOM 801 N N . LYS A 1 97 ? 13.069 3.044 9.255 1.00 60.06 97 LYS A N 1
ATOM 802 C CA . LYS A 1 97 ? 12.171 3.835 10.101 1.00 60.06 97 LYS A CA 1
ATOM 803 C C . LYS A 1 97 ? 11.992 3.039 11.398 1.00 60.06 97 LYS A C 1
ATOM 805 O O . LYS A 1 97 ? 11.740 1.836 11.347 1.00 60.06 97 LYS A O 1
ATOM 810 N N . ASN A 1 98 ? 12.192 3.676 12.552 1.00 54.75 98 ASN A N 1
ATOM 811 C CA . ASN A 1 98 ? 11.972 3.039 13.851 1.00 54.75 98 ASN A CA 1
ATOM 812 C C . ASN A 1 98 ? 10.469 2.769 14.019 1.00 54.75 98 ASN A C 1
ATOM 814 O O . ASN A 1 98 ? 9.746 3.583 14.581 1.00 54.75 98 ASN A O 1
ATOM 818 N N . PHE A 1 99 ? 10.006 1.617 13.538 1.00 58.72 99 PHE A N 1
ATOM 819 C CA . PHE A 1 99 ? 8.659 1.093 13.774 1.00 58.72 99 PHE A CA 1
ATOM 820 C C . PHE A 1 99 ? 8.551 0.411 15.153 1.00 58.72 99 PHE A C 1
ATOM 822 O O . PHE A 1 99 ? 7.697 -0.440 15.353 1.00 58.72 99 PHE A O 1
ATOM 829 N N . GLN A 1 100 ? 9.428 0.744 16.112 1.00 53.72 100 GLN A N 1
ATOM 830 C CA . GLN A 1 100 ? 9.605 0.002 17.371 1.00 53.72 100 GLN A CA 1
ATOM 831 C C . GLN A 1 100 ? 8.314 -0.123 18.204 1.00 53.72 100 GLN A C 1
ATOM 833 O O . GLN A 1 100 ? 8.175 -1.066 18.971 1.00 53.72 100 GLN A O 1
ATOM 838 N N . GLU A 1 101 ? 7.380 0.816 18.044 1.00 51.59 101 GLU A N 1
ATOM 839 C CA . GLU A 1 101 ? 6.084 0.843 18.736 1.00 51.59 101 GLU A CA 1
ATOM 840 C C . GLU A 1 101 ? 4.928 0.309 17.861 1.00 51.59 101 GLU A C 1
ATOM 842 O O . GLU A 1 101 ? 3.798 0.190 18.319 1.00 51.59 101 GLU A O 1
ATOM 847 N N . SER A 1 102 ? 5.195 -0.030 16.594 1.00 54.81 102 SER A N 1
ATOM 848 C CA . SER A 1 102 ? 4.186 -0.412 15.599 1.00 54.81 102 SER A CA 1
ATOM 849 C C . SER A 1 102 ? 4.464 -1.688 14.820 1.00 54.81 102 SER A C 1
ATOM 851 O O . SER A 1 102 ? 3.602 -2.117 14.054 1.00 54.81 102 SER A O 1
ATOM 853 N N . GLU A 1 103 ? 5.601 -2.353 15.043 1.00 59.00 103 GLU A N 1
ATOM 854 C CA . GLU A 1 103 ? 5.797 -3.712 14.535 1.00 59.00 103 GLU A CA 1
ATOM 855 C C . GLU A 1 103 ? 4.723 -4.659 15.070 1.00 59.00 103 GLU A C 1
ATOM 857 O O . GLU A 1 103 ? 4.229 -5.460 14.296 1.00 59.00 103 GLU A O 1
ATOM 862 N N . GLU A 1 104 ? 4.248 -4.515 16.314 1.00 61.50 104 GLU A N 1
ATOM 863 C CA . GLU A 1 104 ? 3.107 -5.316 16.788 1.00 61.50 104 GLU A CA 1
ATOM 864 C C . GLU A 1 104 ? 1.849 -5.110 15.943 1.00 61.50 104 GLU A C 1
ATOM 866 O O . GLU A 1 104 ? 1.093 -6.053 15.736 1.00 61.50 104 GLU A O 1
ATOM 871 N N . VAL A 1 105 ? 1.604 -3.897 15.440 1.00 66.00 105 VAL A N 1
ATOM 872 C CA . VAL A 1 105 ? 0.438 -3.635 14.590 1.00 66.00 105 VAL A CA 1
ATOM 873 C C . VAL A 1 105 ? 0.591 -4.367 13.267 1.00 66.00 105 VAL A C 1
ATOM 875 O O . VAL A 1 105 ? -0.359 -5.013 12.850 1.00 66.00 105 VAL A O 1
ATOM 878 N N . PHE A 1 106 ? 1.773 -4.305 12.645 1.00 65.38 106 PHE A N 1
ATOM 879 C CA . PHE A 1 106 ? 2.040 -4.931 11.348 1.00 65.38 106 PHE A CA 1
ATOM 880 C C . PHE A 1 106 ? 2.251 -6.447 11.414 1.00 65.38 106 PHE A C 1
ATOM 882 O O . PHE A 1 106 ? 1.881 -7.130 10.473 1.00 65.38 106 PHE A O 1
ATOM 889 N N . GLU A 1 107 ? 2.797 -6.985 12.504 1.00 69.19 107 GLU A N 1
ATOM 890 C CA . GLU A 1 107 ? 2.983 -8.431 12.717 1.00 69.19 107 GLU A CA 1
ATOM 891 C C . GLU A 1 107 ? 1.678 -9.127 13.153 1.00 69.19 107 GLU A C 1
ATOM 893 O O . GLU A 1 107 ? 1.587 -10.353 13.166 1.00 69.19 107 GLU A O 1
ATOM 898 N N . ARG A 1 108 ? 0.639 -8.357 13.505 1.00 61.22 108 ARG A N 1
ATOM 899 C CA . ARG A 1 108 ? -0.725 -8.870 13.717 1.00 61.22 108 ARG A CA 1
ATOM 900 C C . ARG A 1 108 ? -1.526 -9.004 12.416 1.00 61.22 108 ARG A C 1
ATOM 902 O O . ARG A 1 108 ? -2.672 -9.461 12.477 1.00 61.22 108 ARG A O 1
ATOM 909 N N . VAL A 1 109 ? -0.949 -8.611 11.277 1.00 55.72 109 VAL A N 1
ATOM 910 C CA . VAL A 1 109 ? -1.556 -8.623 9.935 1.00 55.72 109 VAL A CA 1
ATOM 911 C C . VAL A 1 109 ? -0.785 -9.546 9.003 1.00 55.72 109 VAL A C 1
ATOM 913 O O . VAL A 1 109 ? -1.451 -10.272 8.235 1.00 55.72 109 VAL A O 1
#

InterPro domains:
  IPR025272 Antitoxin SocA-like, Panacea domain [PF13274] (41-98)

Sequence (109 aa):
MSENIQLASGKMPSESGNFQFDILDVADWFLNKCPIQHKRLQKLCYYAVAWHYALLDTPLCKRDEFQAWVHGPVNPIIYAKYKNYVWTPIPQLFEKKNFQESEEVFERV

Radius of gyration: 16.69 Å; chains: 1; bounding box: 61×24×38 Å

pLDDT: mean 80.49, std 21.56, range [30.22, 98.5]

Organism: NCBI:txid3028296

Foldseek 3Di:
DDDDPDDPPPPPPDDDDPFPAALVVQLLVVLQVFFAQLLVSQVSSLCLQVVCCVPPVDGNHPQSDWDQDPSGTGRVVSCVVHVVCPPPTDHRDPDPPCCVVPVVSRVVD